Protein AF-A0A9P7MPE2-F1 (afdb_monomer)

Mean predicted aligned error: 14.42 Å

Secondary structure (DSSP, 8-state):
-------HHHHHHHHHHHHHHHHHHHHHHHHHHHHTT-------HHHHHHHHHHHHHHHTS------S--S-----S-------HHHHHHHHHHHT-TTHHHHHHHHHHHHHHHHHHHHHHHHHS-S---S----

Sequence (135 aa):
MPCRIPNLPFFYLVYRAWSHWRAIAGAKHIQFLVSKKLLRPTTSPVLDALYSQTGAQQKTQAPTPSDPSSSSSSPSSQETLLLTQAQVRSFSEKLDVPALEIELERAIWQVEQAIGKEIQEEGSKPPGAEKEKES

Solvent-accessible surface area (backbone atoms only — not comparable to full-atom values): 8783 Å² total; per-residue (Å²): 134,86,80,78,78,68,72,56,69,58,56,50,50,54,50,50,52,52,52,50,51,52,50,52,55,50,50,53,51,52,50,49,41,58,76,70,58,70,70,76,92,71,91,53,72,69,57,54,56,54,55,52,56,43,62,55,58,64,67,70,74,72,90,85,92,82,81,99,81,68,88,81,74,76,75,70,93,67,90,72,88,74,75,56,81,88,48,38,60,61,51,19,66,74,69,73,36,75,76,46,35,64,54,48,56,53,50,47,53,52,48,55,53,49,54,56,47,51,56,51,54,64,72,65,58,77,94,81,88,86,79,89,87,78,136

pLDDT: mean 76.53, std 18.9, range [31.09, 95.31]

Structure (mmCIF, N/CA/C/O backbone):
data_AF-A0A9P7MPE2-F1
#
_entry.id   AF-A0A9P7MPE2-F1
#
loop_
_atom_site.group_PDB
_atom_site.id
_atom_site.type_symbol
_atom_site.label_atom_id
_atom_site.label_alt_id
_atom_site.label_comp_id
_atom_site.label_asym_id
_atom_site.label_entity_id
_atom_site.label_seq_id
_atom_site.pdbx_PDB_ins_code
_atom_site.Cartn_x
_atom_site.Cartn_y
_atom_site.Cartn_z
_atom_site.occupancy
_atom_site.B_iso_or_equiv
_atom_site.auth_seq_id
_atom_site.auth_comp_id
_atom_site.auth_asym_id
_atom_site.auth_atom_id
_atom_site.pdbx_PDB_model_num
ATOM 1 N N . MET A 1 1 ? 46.663 -15.009 -9.851 1.00 57.03 1 MET A N 1
ATOM 2 C CA . MET A 1 1 ? 45.482 -15.192 -10.721 1.00 57.03 1 MET A CA 1
ATOM 3 C C . MET A 1 1 ? 44.638 -13.924 -10.651 1.00 57.03 1 MET A C 1
ATOM 5 O O . MET A 1 1 ? 44.068 -13.682 -9.595 1.00 57.03 1 MET A O 1
ATOM 9 N N . PRO A 1 2 ? 44.618 -13.057 -11.677 1.00 58.66 2 PRO A N 1
ATOM 10 C CA . PRO A 1 2 ? 43.811 -11.842 -11.631 1.00 58.66 2 PRO A CA 1
ATOM 11 C C . PRO A 1 2 ? 42.330 -12.195 -11.836 1.00 58.66 2 PRO A C 1
ATOM 13 O O . PRO A 1 2 ? 41.963 -12.836 -12.821 1.00 58.66 2 PRO A O 1
ATOM 16 N N . CYS A 1 3 ? 41.485 -11.793 -10.888 1.00 53.56 3 CYS A N 1
ATOM 17 C CA . CYS A 1 3 ? 40.036 -11.931 -10.973 1.00 53.56 3 CYS A CA 1
ATOM 18 C C . CYS A 1 3 ? 39.513 -10.900 -11.987 1.00 53.56 3 CYS A C 1
ATOM 20 O O . CYS A 1 3 ? 39.613 -9.695 -11.756 1.00 53.56 3 CYS A O 1
ATOM 22 N N . ARG A 1 4 ? 39.013 -11.353 -13.143 1.00 63.56 4 ARG A N 1
ATOM 23 C CA . ARG A 1 4 ? 38.349 -10.477 -14.118 1.00 63.56 4 ARG A CA 1
ATOM 24 C C . ARG A 1 4 ? 37.033 -10.013 -13.502 1.00 63.56 4 ARG A C 1
ATOM 26 O O . ARG A 1 4 ? 36.094 -10.798 -13.436 1.00 63.56 4 ARG A O 1
ATOM 33 N N . ILE A 1 5 ? 36.969 -8.764 -13.049 1.00 65.06 5 ILE A N 1
ATOM 34 C CA . ILE A 1 5 ? 35.702 -8.131 -12.675 1.00 65.06 5 ILE A CA 1
ATOM 35 C C . ILE A 1 5 ? 34.814 -8.140 -13.931 1.00 65.06 5 ILE A C 1
ATOM 37 O O . ILE A 1 5 ? 35.209 -7.550 -14.941 1.00 65.06 5 ILE A O 1
ATOM 41 N N . PRO A 1 6 ? 33.665 -8.843 -13.934 1.00 73.94 6 PRO A N 1
ATOM 42 C CA . PRO A 1 6 ? 32.786 -8.834 -15.093 1.00 73.94 6 PRO A CA 1
ATOM 43 C C . PRO A 1 6 ? 32.243 -7.417 -15.319 1.00 73.94 6 PRO A C 1
ATOM 45 O O . PRO A 1 6 ? 32.261 -6.584 -14.416 1.00 73.94 6 PRO A O 1
ATOM 48 N N . ASN A 1 7 ? 31.759 -7.131 -16.529 1.00 71.50 7 ASN A N 1
ATOM 49 C CA . ASN A 1 7 ? 31.163 -5.848 -16.919 1.00 71.50 7 ASN A CA 1
ATOM 50 C C . ASN A 1 7 ? 29.820 -5.583 -16.185 1.00 71.50 7 ASN A C 1
ATOM 52 O O . ASN A 1 7 ? 28.760 -5.506 -16.802 1.00 71.50 7 ASN A O 1
ATOM 56 N N . LEU A 1 8 ? 29.860 -5.468 -14.851 1.00 75.25 8 LEU A N 1
ATOM 57 C CA . LEU A 1 8 ? 28.752 -5.101 -13.970 1.00 75.25 8 LEU A CA 1
ATOM 58 C C . LEU A 1 8 ? 28.018 -3.821 -14.403 1.00 75.25 8 LEU A C 1
ATOM 60 O O . LEU A 1 8 ? 26.786 -3.839 -14.337 1.00 75.25 8 LEU A O 1
ATOM 64 N N . PRO A 1 9 ? 28.684 -2.730 -14.853 1.00 82.00 9 PRO A N 1
ATOM 65 C CA . PRO A 1 9 ? 27.954 -1.523 -15.230 1.00 82.00 9 PRO A CA 1
ATOM 66 C C . PRO A 1 9 ? 27.015 -1.756 -16.420 1.00 82.00 9 PRO A C 1
ATOM 68 O O . PRO A 1 9 ? 25.895 -1.251 -16.403 1.00 82.00 9 PRO A O 1
ATOM 71 N N . PHE A 1 10 ? 27.397 -2.570 -17.411 1.00 84.25 10 PHE A N 1
ATOM 72 C CA . PHE A 1 10 ? 26.506 -2.884 -18.532 1.00 84.25 10 PHE A CA 1
ATOM 73 C C . PHE A 1 10 ? 25.291 -3.717 -18.101 1.00 84.25 10 PHE A C 1
ATOM 75 O O . PHE A 1 10 ? 24.157 -3.355 -18.418 1.00 84.25 10 PHE A O 1
ATOM 82 N N . PHE A 1 11 ? 25.497 -4.792 -17.331 1.00 87.44 11 PHE A N 1
ATOM 83 C CA . PHE A 1 11 ? 24.388 -5.617 -16.831 1.00 87.44 11 PHE A CA 1
ATOM 84 C C . PHE A 1 11 ? 23.424 -4.814 -15.954 1.00 87.44 11 PHE A C 1
ATOM 86 O O . PHE A 1 11 ? 22.209 -4.967 -16.080 1.00 87.44 11 PHE A O 1
ATOM 93 N N . TYR A 1 12 ? 23.949 -3.915 -15.116 1.00 88.25 12 TYR A N 1
ATOM 94 C CA . TYR A 1 12 ? 23.136 -3.018 -14.303 1.00 88.25 12 TYR A CA 1
ATOM 95 C C . TYR A 1 12 ? 22.272 -2.087 -15.159 1.00 88.25 12 TYR A C 1
ATOM 97 O O . TYR A 1 12 ? 21.088 -1.924 -14.872 1.00 88.25 12 TYR A O 1
ATOM 105 N N . LEU A 1 13 ? 22.824 -1.503 -16.228 1.00 90.12 13 LEU A N 1
ATOM 106 C CA . LEU A 1 13 ? 22.078 -0.604 -17.112 1.00 90.12 13 LEU A CA 1
ATOM 107 C C . LEU A 1 13 ? 20.976 -1.334 -17.887 1.00 90.12 13 LEU A C 1
ATOM 109 O O . LEU A 1 13 ? 19.854 -0.832 -17.957 1.00 90.12 13 LEU A O 1
ATOM 113 N N . VAL A 1 14 ? 21.257 -2.533 -18.407 1.00 92.75 14 VAL A N 1
ATOM 114 C CA . VAL A 1 14 ? 20.247 -3.365 -19.084 1.00 92.75 14 VAL A CA 1
ATOM 115 C C . VAL A 1 14 ? 19.142 -3.770 -18.107 1.00 92.75 14 VAL A C 1
ATOM 117 O O . VAL A 1 14 ? 17.960 -3.603 -18.410 1.00 92.75 14 VAL A O 1
ATOM 120 N N . TYR A 1 15 ? 19.509 -4.228 -16.907 1.00 92.06 15 TYR A N 1
ATOM 121 C CA . TYR A 1 15 ? 18.547 -4.561 -15.858 1.00 92.06 15 TYR A CA 1
ATOM 122 C C . TYR A 1 15 ? 17.704 -3.345 -15.444 1.00 92.06 15 TYR A C 1
ATOM 124 O O . TYR A 1 15 ? 16.484 -3.450 -15.316 1.00 92.06 15 TYR A O 1
ATOM 132 N N . ARG A 1 16 ? 18.326 -2.170 -15.288 1.00 92.62 16 ARG A N 1
ATOM 133 C CA . ARG A 1 16 ? 17.643 -0.922 -14.926 1.00 92.62 16 ARG A CA 1
ATOM 134 C C . ARG A 1 16 ? 16.654 -0.488 -16.004 1.00 92.62 16 ARG A C 1
ATOM 136 O O . ARG A 1 16 ? 15.526 -0.133 -15.667 1.00 92.62 16 ARG A O 1
ATOM 143 N N . ALA A 1 17 ? 17.040 -0.555 -17.277 1.00 95.25 17 ALA A N 1
ATOM 144 C CA . ALA A 1 17 ? 16.150 -0.250 -18.394 1.00 95.25 17 ALA A CA 1
ATOM 145 C C . ALA A 1 17 ? 14.961 -1.224 -18.451 1.00 95.25 17 ALA A C 1
ATOM 147 O O . ALA A 1 17 ? 13.817 -0.790 -18.584 1.00 95.25 17 ALA A O 1
ATOM 148 N N . TRP A 1 18 ? 15.210 -2.527 -18.276 1.00 94.31 18 TRP A N 1
ATOM 149 C CA . TRP A 1 18 ? 14.160 -3.548 -18.261 1.00 94.31 18 TRP A CA 1
ATOM 150 C C . TRP A 1 18 ? 13.188 -3.375 -17.087 1.00 94.31 18 TRP A C 1
ATOM 152 O O . TRP A 1 18 ? 11.972 -3.387 -17.284 1.00 94.31 18 TRP A O 1
ATOM 162 N N . SER A 1 19 ? 13.710 -3.151 -15.879 1.00 94.19 19 SER A N 1
ATOM 163 C CA . SER A 1 19 ? 12.904 -2.904 -14.679 1.00 94.19 19 SER A CA 1
ATOM 164 C C . SER A 1 19 ? 12.035 -1.653 -14.840 1.00 94.19 19 SER A C 1
ATOM 166 O O . SER A 1 19 ? 10.834 -1.685 -14.568 1.00 94.19 19 SER A O 1
ATOM 168 N N . HIS A 1 20 ? 12.600 -0.572 -15.387 1.00 94.44 20 HIS A N 1
ATOM 169 C CA . HIS A 1 20 ? 11.854 0.660 -15.631 1.00 94.44 20 HIS A CA 1
ATOM 170 C C . HIS A 1 20 ? 10.764 0.480 -16.695 1.00 94.44 20 HIS A C 1
ATOM 172 O O . HIS A 1 20 ? 9.633 0.926 -16.505 1.00 94.44 20 HIS A O 1
ATOM 178 N N . TRP A 1 21 ? 11.059 -0.238 -17.783 1.00 94.94 21 TRP A N 1
ATOM 179 C CA . TRP A 1 21 ? 10.058 -0.572 -18.797 1.00 94.94 21 TRP A CA 1
ATOM 180 C C . TRP A 1 21 ? 8.899 -1.387 -18.205 1.00 94.94 21 TRP A C 1
ATOM 182 O O . TRP A 1 21 ? 7.730 -1.066 -18.432 1.00 94.94 21 TRP A O 1
ATOM 192 N N . ARG A 1 22 ? 9.214 -2.388 -17.376 1.00 95.31 22 ARG A N 1
ATOM 193 C CA . ARG A 1 22 ? 8.229 -3.192 -16.645 1.00 95.31 22 ARG A CA 1
ATOM 194 C C . ARG A 1 22 ? 7.375 -2.362 -15.688 1.00 95.31 22 ARG A C 1
ATOM 196 O O . ARG A 1 22 ? 6.166 -2.589 -15.622 1.00 95.31 22 ARG A O 1
ATOM 203 N N . ALA A 1 23 ? 7.972 -1.404 -14.986 1.00 94.81 23 ALA A N 1
ATOM 204 C CA . ALA A 1 23 ? 7.252 -0.487 -14.109 1.00 94.81 23 ALA A CA 1
ATOM 205 C C . ALA A 1 23 ? 6.289 0.416 -14.900 1.00 94.81 23 ALA A C 1
ATOM 207 O O . ALA A 1 23 ? 5.117 0.520 -14.542 1.00 94.81 23 ALA A O 1
ATOM 208 N N . ILE A 1 24 ? 6.738 0.994 -16.023 1.00 95.00 24 ILE A N 1
ATOM 209 C CA . ILE A 1 24 ? 5.891 1.817 -16.903 1.00 95.00 24 ILE A CA 1
ATOM 210 C C . ILE A 1 24 ? 4.725 0.996 -17.466 1.00 95.00 24 ILE A C 1
ATOM 212 O O . ILE A 1 24 ? 3.594 1.479 -17.511 1.00 95.00 24 ILE A O 1
ATOM 216 N N . ALA A 1 25 ? 4.974 -0.244 -17.893 1.00 94.62 25 ALA A N 1
ATOM 217 C CA . ALA A 1 25 ? 3.926 -1.126 -18.400 1.00 94.62 25 ALA A CA 1
ATOM 218 C C . ALA A 1 25 ? 2.858 -1.422 -17.330 1.00 94.62 25 ALA A C 1
ATOM 220 O O . ALA A 1 25 ? 1.663 -1.334 -17.615 1.00 94.62 25 ALA A O 1
ATOM 221 N N . GLY A 1 26 ? 3.278 -1.697 -16.090 1.00 94.25 26 GLY A N 1
ATOM 222 C CA . GLY A 1 26 ? 2.366 -1.869 -14.956 1.00 94.25 26 GLY A CA 1
ATOM 223 C C . GLY A 1 26 ? 1.567 -0.602 -14.640 1.00 94.25 26 GLY A C 1
ATOM 224 O O . GLY A 1 26 ? 0.347 -0.663 -14.498 1.00 94.25 26 GLY A O 1
ATOM 225 N N . ALA A 1 27 ? 2.223 0.561 -14.618 1.00 93.12 27 ALA A N 1
ATOM 226 C CA . ALA A 1 27 ? 1.571 1.845 -14.366 1.00 93.12 27 ALA A CA 1
ATOM 227 C C . ALA A 1 27 ? 0.493 2.165 -15.416 1.00 93.12 27 ALA A C 1
ATOM 229 O O . ALA A 1 27 ? -0.613 2.569 -15.061 1.00 93.12 27 ALA A O 1
ATOM 230 N N . LYS A 1 28 ? 0.770 1.907 -16.702 1.00 94.50 28 LYS A N 1
ATOM 231 C CA . LYS A 1 28 ? -0.219 2.049 -17.785 1.00 94.50 28 LYS A CA 1
ATOM 232 C C . LYS A 1 28 ? -1.438 1.150 -17.577 1.00 94.50 28 LYS A C 1
ATOM 234 O O . LYS A 1 28 ? -2.559 1.574 -17.849 1.00 94.50 28 LYS A O 1
ATOM 239 N N . HIS A 1 29 ? -1.240 -0.073 -17.083 1.00 93.19 29 HIS A N 1
ATOM 240 C CA . HIS A 1 29 ? -2.345 -0.986 -16.793 1.00 93.19 29 HIS A CA 1
ATOM 241 C C . HIS A 1 29 ? -3.229 -0.468 -15.650 1.00 93.19 29 HIS A C 1
ATOM 243 O O . HIS A 1 29 ? -4.451 -0.429 -15.784 1.00 93.19 29 HIS A O 1
ATOM 249 N N . ILE A 1 30 ? -2.624 0.020 -14.565 1.00 92.88 30 ILE A N 1
ATOM 250 C CA . ILE A 1 30 ? -3.362 0.638 -13.453 1.00 92.88 30 ILE A CA 1
ATOM 251 C C . ILE A 1 30 ? -4.114 1.888 -13.937 1.00 92.88 30 ILE A C 1
ATOM 253 O O . ILE A 1 30 ? -5.301 2.044 -13.655 1.00 92.88 30 ILE A O 1
ATOM 257 N N . GLN A 1 31 ? -3.471 2.742 -14.740 1.00 92.31 31 GLN A N 1
ATOM 258 C CA . GLN A 1 31 ? -4.104 3.923 -15.333 1.00 92.31 31 GLN A CA 1
ATOM 259 C C . GLN A 1 31 ? -5.313 3.551 -16.205 1.00 92.31 31 GLN A C 1
ATOM 261 O O . GLN A 1 31 ? -6.338 4.236 -16.179 1.00 92.31 31 GLN A O 1
ATOM 266 N N . PHE A 1 32 ? -5.229 2.455 -16.959 1.00 93.50 32 PHE A N 1
ATOM 267 C CA . PHE A 1 32 ? -6.354 1.941 -17.734 1.00 93.50 32 PHE A CA 1
ATOM 268 C C . PHE A 1 32 ? -7.528 1.524 -16.834 1.00 93.50 32 PHE A C 1
ATOM 270 O O . PHE A 1 32 ? -8.656 1.956 -17.069 1.00 93.50 32 PHE A O 1
ATOM 277 N N . LEU A 1 33 ? -7.268 0.752 -15.772 1.00 92.06 33 LEU A N 1
ATOM 278 C CA . LEU A 1 33 ? -8.300 0.311 -14.823 1.00 92.06 33 LEU A CA 1
ATOM 279 C C . LEU A 1 33 ? -9.016 1.494 -14.155 1.00 92.06 33 LEU A C 1
ATOM 281 O O . LEU A 1 33 ? -10.244 1.495 -14.036 1.00 92.06 33 LEU A O 1
ATOM 285 N N . VAL A 1 34 ? -8.252 2.520 -13.771 1.00 91.62 34 VAL A N 1
ATOM 286 C CA . VAL A 1 34 ? -8.776 3.739 -13.140 1.00 91.62 34 VAL A CA 1
ATOM 287 C C . VAL A 1 34 ? -9.558 4.594 -14.140 1.00 91.62 34 VAL A C 1
ATOM 289 O O . VAL A 1 34 ? -10.696 4.967 -13.867 1.00 91.62 34 VAL A O 1
ATOM 292 N N . SER A 1 35 ? -8.995 4.876 -15.321 1.00 91.75 35 SER A N 1
ATOM 293 C CA . SER A 1 35 ? -9.630 5.740 -16.335 1.00 91.75 35 SER A CA 1
ATOM 294 C C . SER A 1 35 ? -10.958 5.186 -16.845 1.00 91.75 35 SER A C 1
ATOM 296 O O . SER A 1 35 ? -11.898 5.937 -17.104 1.00 91.75 35 SER A O 1
ATOM 298 N N . LYS A 1 36 ? -11.064 3.862 -16.951 1.00 90.38 36 LYS A N 1
ATOM 299 C CA . LYS A 1 36 ? -12.293 3.179 -17.351 1.00 90.38 36 LYS A CA 1
ATOM 300 C C . LYS A 1 36 ? -13.252 2.926 -16.181 1.00 90.38 36 LYS A C 1
ATOM 302 O O . LYS A 1 36 ? -14.325 2.376 -16.408 1.00 90.38 36 LYS A O 1
ATOM 307 N N . LYS A 1 37 ? -12.895 3.339 -14.956 1.00 84.06 37 LYS A N 1
ATOM 308 C CA . LYS A 1 37 ? -13.677 3.143 -13.723 1.00 84.06 37 LYS A CA 1
ATOM 309 C C . LYS A 1 37 ? -14.095 1.679 -13.509 1.00 84.06 37 LYS A C 1
ATOM 311 O O . LYS A 1 37 ? -15.203 1.409 -13.054 1.00 84.06 37 LYS A O 1
ATOM 316 N N . LEU A 1 38 ? -13.215 0.725 -13.840 1.00 84.00 38 LEU A N 1
ATOM 317 C CA . LEU A 1 38 ? -13.487 -0.706 -13.617 1.00 84.00 38 LEU A CA 1
ATOM 318 C C . LEU A 1 38 ? -13.376 -1.098 -12.138 1.00 84.00 38 LEU A C 1
ATOM 320 O O . LEU A 1 38 ? -13.837 -2.169 -11.750 1.00 84.00 38 LEU A O 1
ATOM 324 N N . LEU A 1 39 ? -12.773 -0.245 -11.312 1.00 84.88 39 LEU A N 1
ATOM 325 C CA . LEU A 1 39 ? -12.658 -0.469 -9.879 1.00 84.88 39 LEU A CA 1
ATOM 326 C C . LEU A 1 39 ? -13.982 -0.112 -9.199 1.00 84.88 39 LEU A C 1
ATOM 328 O O . LEU A 1 39 ? -14.413 1.041 -9.227 1.00 84.88 39 LEU A O 1
ATOM 332 N N . ARG A 1 40 ? -14.623 -1.105 -8.579 1.00 84.38 40 ARG A N 1
ATOM 333 C CA . ARG A 1 40 ? -15.794 -0.902 -7.723 1.00 84.38 40 ARG A CA 1
ATOM 334 C C . ARG A 1 40 ? -15.348 -0.921 -6.263 1.00 84.38 40 ARG A C 1
ATOM 336 O O . ARG A 1 40 ? -15.078 -2.010 -5.750 1.00 84.38 40 ARG A O 1
ATOM 343 N N . PRO A 1 41 ? -15.244 0.241 -5.592 1.00 83.38 41 PRO A N 1
ATOM 344 C CA . PRO A 1 41 ? -14.996 0.249 -4.159 1.00 83.38 41 PRO A CA 1
ATOM 345 C C . PRO A 1 41 ? -16.149 -0.486 -3.477 1.00 83.38 41 PRO A C 1
ATOM 347 O O . PRO A 1 41 ? -17.318 -0.200 -3.730 1.00 83.38 41 PRO A O 1
ATOM 350 N N . THR A 1 42 ? -15.806 -1.481 -2.669 1.00 85.31 42 THR A N 1
ATOM 351 C CA . THR A 1 42 ? -16.772 -2.302 -1.942 1.00 85.31 42 THR A CA 1
ATOM 352 C C . THR A 1 42 ? -16.508 -2.118 -0.462 1.00 85.31 42 THR A C 1
ATOM 354 O O . THR A 1 42 ? -15.365 -2.210 -0.020 1.00 85.31 42 THR A O 1
ATOM 357 N N . THR A 1 43 ? -17.563 -1.833 0.292 1.00 86.62 43 THR A N 1
ATOM 358 C CA . THR A 1 43 ? -17.502 -1.745 1.750 1.00 86.62 43 THR A CA 1
ATOM 359 C C . THR A 1 43 ? -17.204 -3.126 2.321 1.00 86.62 43 THR A C 1
ATOM 361 O O . THR A 1 43 ? -17.859 -4.099 1.937 1.00 86.62 43 THR A O 1
ATOM 364 N N . SER A 1 44 ? -16.239 -3.229 3.230 1.00 86.62 44 SER A N 1
ATOM 365 C CA . SER A 1 44 ? -15.916 -4.489 3.891 1.00 86.62 44 SER A CA 1
ATOM 366 C C . SER A 1 44 ? -16.365 -4.443 5.359 1.00 86.62 44 SER A C 1
ATOM 368 O O . SER A 1 44 ? -15.762 -3.739 6.169 1.00 86.62 44 SER A O 1
ATOM 370 N N . PRO A 1 45 ? -17.374 -5.247 5.753 1.00 87.19 45 PRO A N 1
ATOM 371 C CA . PRO A 1 45 ? -17.891 -5.232 7.126 1.00 87.19 45 PRO A CA 1
ATOM 372 C C . PRO A 1 45 ? -16.836 -5.669 8.156 1.00 87.19 45 PRO A C 1
ATOM 374 O O . PRO A 1 45 ? -16.922 -5.333 9.334 1.00 87.19 45 PRO A O 1
ATOM 377 N N . VAL A 1 46 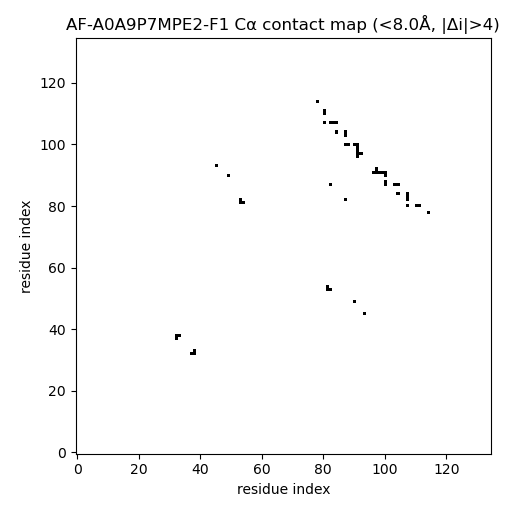? -15.817 -6.410 7.707 1.00 87.50 46 VAL A N 1
ATOM 378 C CA . VAL A 1 46 ? -14.678 -6.841 8.527 1.00 87.50 46 VAL A CA 1
ATOM 379 C C . VAL A 1 46 ? -13.821 -5.650 8.967 1.00 87.50 46 VAL A C 1
ATOM 381 O O . VAL A 1 46 ? -13.437 -5.586 10.136 1.00 87.50 46 VAL A O 1
ATOM 384 N N . LEU A 1 47 ? -13.543 -4.699 8.063 1.00 85.19 47 LEU A N 1
ATOM 385 C CA . LEU A 1 47 ? -12.793 -3.487 8.405 1.00 85.19 47 LEU A CA 1
ATOM 386 C C . LEU A 1 47 ? -13.628 -2.572 9.296 1.00 85.19 47 LEU A C 1
ATOM 388 O O . LEU A 1 47 ? -13.115 -2.075 10.296 1.00 85.19 47 LEU A O 1
ATOM 392 N N . ASP A 1 48 ? -14.915 -2.413 8.989 1.00 87.94 48 ASP A N 1
ATOM 393 C CA . ASP A 1 48 ? -15.821 -1.579 9.784 1.00 87.94 48 ASP A CA 1
ATOM 394 C C . ASP A 1 48 ? -15.876 -2.057 11.247 1.00 87.94 48 ASP A C 1
ATOM 396 O O . ASP A 1 48 ? -15.737 -1.264 12.182 1.00 87.94 48 ASP A O 1
ATOM 400 N N . ALA A 1 49 ? -15.981 -3.373 11.464 1.00 87.12 49 ALA A N 1
ATOM 401 C CA . ALA A 1 49 ? -15.951 -3.972 12.797 1.00 87.12 49 ALA A CA 1
ATOM 402 C C . ALA A 1 49 ? -14.623 -3.711 13.528 1.00 87.12 49 ALA A C 1
ATOM 404 O O . ALA A 1 49 ? -14.623 -3.402 14.720 1.00 87.12 49 ALA A O 1
ATOM 405 N N . LEU A 1 50 ? -13.497 -3.807 12.822 1.00 85.94 50 LEU A N 1
ATOM 406 C CA . LEU A 1 50 ? -12.174 -3.557 13.384 1.00 85.94 50 LEU A CA 1
ATOM 407 C C . LEU A 1 50 ? -11.984 -2.098 13.810 1.00 85.94 50 LEU A C 1
ATOM 409 O O . LEU A 1 50 ? -11.624 -1.848 14.958 1.00 85.94 50 LEU A O 1
ATOM 413 N N . TYR A 1 51 ? -12.300 -1.141 12.937 1.00 84.75 51 TYR A N 1
ATOM 414 C CA . TYR A 1 51 ? -12.184 0.283 13.256 1.00 84.75 51 TYR A CA 1
ATOM 415 C C . TYR A 1 51 ? -13.173 0.726 14.346 1.00 84.75 51 TYR A C 1
ATOM 417 O O . TYR A 1 51 ? -12.840 1.581 15.171 1.00 84.75 51 TYR A O 1
ATOM 425 N N . SER A 1 52 ? -14.364 0.119 14.418 1.00 84.19 52 SER A N 1
ATOM 426 C CA . SER A 1 52 ? -15.342 0.433 15.471 1.00 84.19 52 SER A CA 1
ATOM 427 C C . SER A 1 52 ? -14.862 0.069 16.886 1.00 84.19 52 SER A C 1
ATOM 429 O O . SER A 1 52 ? -15.150 0.794 17.841 1.00 84.19 52 SER A O 1
ATOM 431 N N . GLN A 1 53 ? -14.085 -1.013 17.034 1.00 76.12 53 GLN A N 1
ATOM 432 C CA . GLN A 1 53 ? -13.507 -1.413 18.324 1.00 76.12 53 GLN A CA 1
ATOM 433 C C . GLN A 1 53 ? -12.465 -0.403 18.808 1.00 76.12 53 GLN A C 1
ATOM 435 O O . GLN A 1 53 ? -12.352 -0.143 20.007 1.00 76.12 53 GLN A O 1
ATOM 440 N N . THR A 1 54 ? -11.736 0.203 17.876 1.00 67.81 54 THR A N 1
ATOM 441 C CA . THR A 1 54 ? -10.672 1.149 18.185 1.00 67.81 54 THR A CA 1
ATOM 442 C C . THR A 1 54 ? -11.201 2.501 18.653 1.00 67.81 54 THR A C 1
ATOM 444 O O . THR A 1 54 ? -10.746 3.009 19.678 1.00 67.81 54 THR A O 1
ATOM 447 N N . GLY A 1 55 ? -12.224 3.044 17.983 1.00 61.59 55 GLY A N 1
ATOM 448 C CA . GLY A 1 55 ? -12.872 4.290 18.412 1.00 61.59 55 GLY A CA 1
ATOM 449 C C . GLY A 1 55 ? -13.557 4.175 19.782 1.00 61.59 55 GLY A C 1
ATOM 450 O O . GLY A 1 55 ? -13.589 5.136 20.550 1.00 61.59 55 GLY A O 1
ATOM 451 N N . ALA A 1 56 ? -14.057 2.986 20.137 1.00 56.34 56 ALA A N 1
ATOM 452 C CA . ALA A 1 56 ? -14.659 2.739 21.447 1.00 56.34 56 ALA A CA 1
ATOM 453 C C . ALA A 1 56 ? -13.627 2.741 22.591 1.00 56.34 56 ALA A C 1
ATOM 455 O O . ALA A 1 56 ? -13.916 3.260 23.668 1.00 56.34 56 ALA A O 1
ATOM 456 N N . GLN A 1 57 ? -12.417 2.214 22.363 1.00 53.34 57 GLN A N 1
ATOM 457 C CA . GLN A 1 57 ? -11.362 2.157 23.384 1.00 53.34 57 GLN 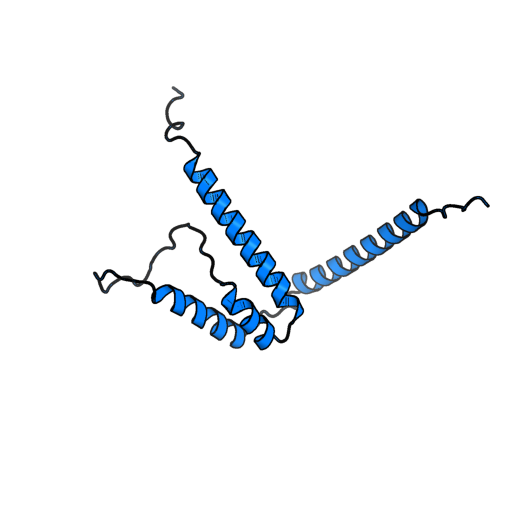A CA 1
ATOM 458 C C . GLN A 1 57 ? -10.852 3.550 23.788 1.00 53.34 57 GLN A C 1
ATOM 460 O O . GLN A 1 57 ? -10.563 3.766 24.967 1.00 53.34 57 GLN A O 1
ATOM 465 N N . GLN A 1 58 ? -10.821 4.507 22.853 1.00 55.31 58 GLN A N 1
ATOM 466 C CA . GLN A 1 58 ? -10.425 5.896 23.123 1.00 55.31 58 GLN A CA 1
ATOM 467 C C . GLN A 1 58 ? -11.431 6.640 24.023 1.00 55.31 58 GLN A C 1
ATOM 469 O O . GLN A 1 58 ? -11.040 7.531 24.769 1.00 55.31 58 GLN A O 1
ATOM 474 N N . LYS A 1 59 ? -12.715 6.246 24.031 1.00 52.84 59 LYS A N 1
ATOM 475 C CA . LYS A 1 59 ? -13.757 6.896 24.849 1.00 52.84 59 LYS A CA 1
ATOM 476 C C . LYS A 1 59 ? -13.733 6.483 26.330 1.00 52.84 59 LYS A C 1
ATOM 478 O O . LYS A 1 59 ? -14.307 7.172 27.168 1.00 52.84 59 LYS A O 1
ATOM 483 N N . THR A 1 60 ? -13.084 5.368 26.665 1.00 47.62 60 THR A N 1
ATOM 484 C CA . THR A 1 60 ? -13.038 4.815 28.035 1.00 47.62 60 THR A CA 1
ATOM 485 C C . THR A 1 60 ? -11.923 5.376 28.919 1.00 47.62 60 THR A C 1
ATOM 487 O O . THR A 1 60 ? -11.903 5.084 30.112 1.00 47.62 60 THR A O 1
ATOM 490 N N . GLN A 1 61 ? -11.018 6.198 28.383 1.00 43.22 61 GLN A N 1
ATOM 491 C CA . GLN A 1 61 ? -10.073 6.975 29.190 1.00 43.22 61 GLN A CA 1
ATOM 492 C C . GLN A 1 61 ? -10.678 8.367 29.460 1.00 43.22 61 GLN A C 1
ATOM 494 O O . GLN A 1 61 ? -10.437 9.310 2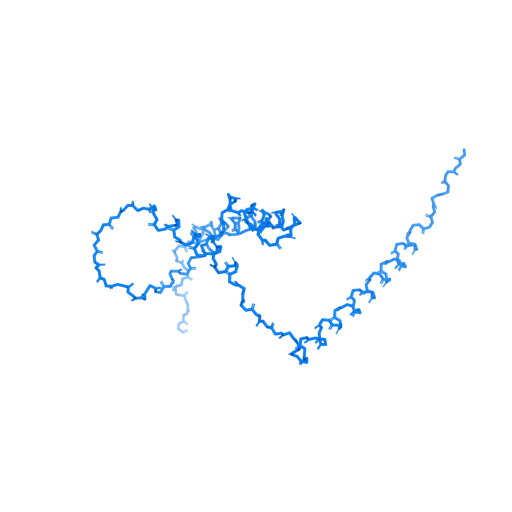8.719 1.00 43.22 61 GLN A O 1
ATOM 499 N N . ALA A 1 62 ? -11.523 8.491 30.486 1.00 50.44 62 ALA A N 1
ATOM 500 C CA . ALA A 1 62 ? -12.109 9.764 30.949 1.00 50.44 62 ALA A CA 1
ATOM 501 C C . ALA A 1 62 ? -12.182 9.754 32.500 1.00 50.44 62 ALA A C 1
ATOM 503 O O . ALA A 1 62 ? -12.139 8.650 33.054 1.00 50.44 62 ALA A O 1
ATOM 504 N N . PRO A 1 63 ? -12.293 10.894 33.237 1.00 57.16 63 PRO A N 1
ATOM 505 C CA . PRO A 1 63 ? -13.486 11.767 33.166 1.00 57.16 63 PRO A CA 1
ATOM 506 C C . PRO A 1 63 ? -13.225 13.284 33.390 1.00 57.16 63 PRO A C 1
ATOM 508 O O . PRO A 1 63 ? -12.242 13.674 34.005 1.00 57.16 63 PRO A O 1
ATOM 511 N N . THR A 1 64 ? -14.104 14.182 32.931 1.00 33.53 64 THR A N 1
ATOM 512 C CA . THR A 1 64 ? -15.113 14.806 33.816 1.00 33.53 64 THR A CA 1
ATOM 513 C C . THR A 1 64 ? -16.474 15.035 33.127 1.00 33.53 64 THR A C 1
ATOM 515 O O . THR A 1 64 ? -16.538 15.123 31.902 1.00 33.53 64 THR A O 1
ATOM 518 N N . PRO A 1 65 ? -17.580 15.119 33.900 1.00 53.28 65 PRO A N 1
ATOM 519 C CA . PRO A 1 65 ? -18.940 15.169 33.379 1.00 53.28 65 PRO A CA 1
ATOM 520 C C . PRO A 1 65 ? -19.517 16.591 33.407 1.00 53.28 65 PRO A C 1
ATOM 522 O O . PRO A 1 65 ? -19.724 17.155 34.478 1.00 53.28 65 PRO A O 1
ATOM 525 N N . SER A 1 66 ? -19.880 17.125 32.245 1.00 37.03 66 SER A N 1
ATOM 526 C CA . SER A 1 66 ? -20.969 18.099 32.130 1.00 37.03 66 SER A CA 1
ATOM 527 C C . SER A 1 66 ? -21.409 18.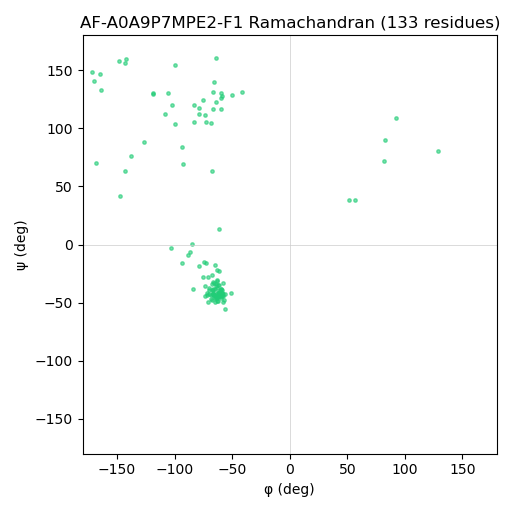236 30.673 1.00 37.03 66 SER A C 1
ATOM 529 O O . SER A 1 66 ? -20.584 18.384 29.779 1.00 37.03 66 SER A O 1
ATOM 531 N N . ASP A 1 67 ? -22.729 18.189 30.509 1.00 31.09 67 ASP A N 1
ATOM 532 C CA . ASP A 1 67 ? -23.555 18.548 29.351 1.00 31.09 67 ASP A CA 1
ATOM 533 C C . ASP A 1 67 ? -23.931 17.457 28.319 1.00 31.09 67 ASP A C 1
ATOM 535 O O . ASP A 1 67 ? -23.115 17.002 27.514 1.00 31.09 67 ASP A O 1
ATOM 539 N N . PRO A 1 68 ? -25.221 17.047 28.288 1.00 48.19 68 PRO A N 1
ATOM 540 C CA . PRO A 1 68 ? -25.753 16.086 27.335 1.00 48.19 68 PRO A CA 1
ATOM 541 C C . PRO A 1 68 ? -26.332 16.811 26.115 1.00 48.19 68 PRO A C 1
ATOM 543 O O . PRO A 1 68 ? -27.545 16.839 25.954 1.00 48.19 68 PRO A O 1
ATOM 546 N N . SER A 1 69 ? -25.516 17.437 25.263 1.00 39.03 69 SER A N 1
ATOM 547 C CA . SER A 1 69 ? -25.976 17.992 23.971 1.00 39.03 69 SER A CA 1
ATOM 548 C C . SER A 1 69 ? -24.805 18.392 23.071 1.00 39.03 69 SER A C 1
ATOM 550 O O . SER A 1 69 ? -24.595 19.569 22.820 1.00 39.03 69 SER A O 1
ATOM 552 N N . SER A 1 70 ? -24.057 17.418 22.551 1.00 36.34 70 SER A N 1
ATOM 553 C CA . SER A 1 70 ? -23.087 17.677 21.474 1.00 36.34 70 SER A CA 1
ATOM 554 C C . SER A 1 70 ? -23.048 16.514 20.487 1.00 36.34 70 SER A C 1
ATOM 556 O O . SER A 1 70 ? -22.046 15.826 20.314 1.00 36.34 70 SER A O 1
ATOM 558 N N . SER A 1 71 ? -24.173 16.279 19.813 1.00 44.03 71 SER A N 1
ATOM 559 C CA . SER A 1 71 ? -24.107 15.908 18.400 1.00 44.03 71 SER A CA 1
ATOM 560 C C . SER A 1 71 ? -23.402 17.052 17.664 1.00 44.03 71 SER A C 1
ATOM 562 O O . SER A 1 71 ? -23.813 18.188 17.853 1.00 44.03 71 SER A O 1
ATOM 564 N N . SER A 1 72 ? -22.387 16.744 16.850 1.00 39.12 72 SER A N 1
ATOM 565 C CA . SER A 1 72 ? -21.509 17.671 16.107 1.00 39.12 72 SER A CA 1
ATOM 566 C C . SER A 1 72 ? -20.341 18.284 16.896 1.00 39.12 72 SER A C 1
ATOM 568 O O . SER A 1 72 ? -20.302 19.484 17.150 1.00 39.12 72 SER A O 1
ATOM 570 N N . SER A 1 73 ? -19.324 17.481 17.217 1.00 36.41 73 SER A N 1
ATOM 571 C CA . SER A 1 73 ? -17.978 18.020 17.431 1.00 36.41 73 SER A CA 1
ATOM 572 C C . SER A 1 73 ? -17.293 18.173 16.072 1.00 36.41 73 SER A C 1
ATOM 574 O O . SER A 1 73 ? -16.891 17.189 15.449 1.00 36.41 73 SER A O 1
ATOM 576 N N . SER A 1 74 ? -17.189 19.413 15.603 1.00 36.59 74 SER A N 1
ATOM 577 C CA . SER A 1 74 ? -16.150 19.844 14.665 1.00 36.59 74 SER A CA 1
ATOM 578 C C . SER A 1 74 ? -14.803 19.228 15.070 1.00 36.59 74 SER A C 1
ATOM 580 O O . SER A 1 74 ? -14.468 19.318 16.256 1.00 36.59 74 SER A O 1
ATOM 582 N N . PRO A 1 75 ? -14.032 18.606 14.158 1.00 47.75 75 PRO A N 1
ATOM 583 C CA . PRO A 1 75 ? -12.716 18.117 14.527 1.00 47.75 75 PRO A CA 1
ATOM 584 C C . PRO A 1 75 ? -11.869 19.338 14.889 1.00 47.75 75 PRO A C 1
ATOM 586 O O . PRO A 1 75 ? -11.717 20.258 14.086 1.00 47.75 75 PRO A O 1
ATOM 589 N N . SER A 1 76 ? -11.329 19.373 16.104 1.00 48.75 76 SER A N 1
ATOM 590 C CA . SER A 1 76 ? -10.086 20.103 16.327 1.00 48.75 76 SER A CA 1
ATOM 591 C C . SER A 1 76 ? -9.110 19.637 15.245 1.00 48.75 76 SER A C 1
ATOM 593 O O . SER A 1 76 ? -8.964 18.429 15.074 1.00 48.75 76 SER A O 1
ATOM 595 N N . SER A 1 77 ? -8.479 20.548 14.502 1.00 59.84 77 SER A N 1
ATOM 596 C CA . SER A 1 77 ? -7.580 20.240 13.370 1.00 59.84 77 SER A CA 1
ATOM 597 C C . SER A 1 77 ? -6.329 19.416 13.728 1.00 59.84 77 SER A C 1
ATOM 599 O O . SER A 1 77 ? -5.404 19.350 12.932 1.00 59.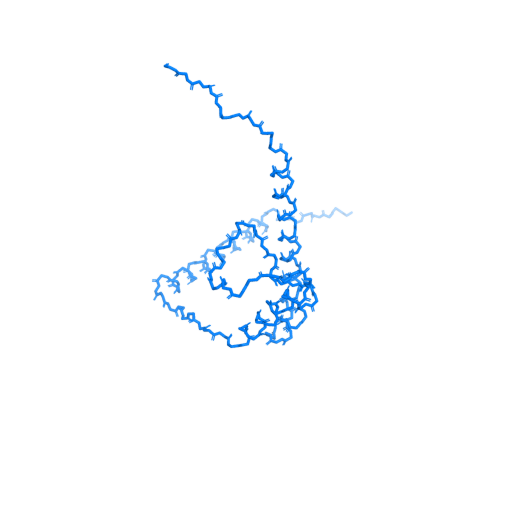84 77 SER A O 1
ATOM 601 N N . GLN A 1 78 ? -6.274 18.816 14.914 1.00 66.19 78 GLN A N 1
ATOM 602 C CA . GLN A 1 78 ? -5.163 18.004 15.384 1.00 66.19 78 GLN A CA 1
ATOM 603 C C . GLN A 1 78 ? -5.300 16.577 14.851 1.00 66.19 78 GLN A C 1
ATOM 605 O O . GLN A 1 78 ? -6.285 15.880 15.124 1.00 66.19 78 GLN A O 1
ATOM 610 N N . GLU 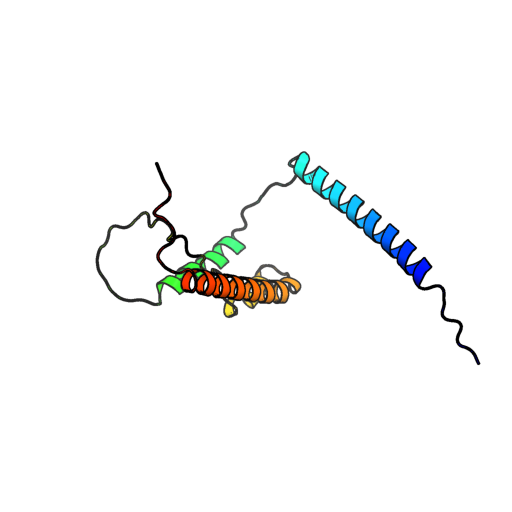A 1 79 ? -4.301 16.140 14.088 1.00 74.50 79 GLU A N 1
ATOM 611 C CA . GLU A 1 79 ? -4.203 14.765 13.611 1.00 74.50 79 GLU A CA 1
ATOM 612 C C . GLU A 1 79 ? -4.158 13.795 14.805 1.00 74.50 79 GLU A C 1
ATOM 614 O O . GLU A 1 79 ? -3.376 13.957 15.740 1.00 74.50 79 GLU A O 1
ATOM 619 N N . THR A 1 80 ? -5.032 12.783 14.804 1.00 81.75 80 THR A N 1
ATOM 620 C CA . THR A 1 80 ? -5.134 11.796 15.891 1.00 81.75 80 THR A CA 1
ATOM 621 C C . THR A 1 80 ? -4.847 10.397 15.359 1.00 81.75 80 THR A C 1
ATOM 623 O O . THR A 1 80 ? -5.450 9.957 14.377 1.00 81.75 80 THR A O 1
ATOM 626 N N . LEU A 1 81 ? -3.953 9.669 16.033 1.00 84.62 81 LEU A N 1
ATOM 627 C CA . LEU A 1 81 ? -3.627 8.285 15.694 1.00 84.62 81 LEU A CA 1
ATOM 628 C C . LEU A 1 81 ? -4.841 7.376 15.956 1.00 84.62 81 LEU A C 1
ATOM 630 O O . LEU A 1 81 ? -5.291 7.227 17.094 1.00 84.62 81 LEU A O 1
ATOM 634 N N . LEU A 1 82 ? -5.370 6.758 14.897 1.00 83.19 82 LEU A N 1
ATOM 635 C CA . LEU A 1 82 ? -6.519 5.859 15.013 1.00 83.19 82 LEU A CA 1
ATOM 636 C C . LEU A 1 82 ? -6.117 4.442 15.398 1.00 83.19 82 LEU A C 1
ATOM 638 O O . LEU A 1 82 ? -6.840 3.833 16.161 1.00 83.19 82 LEU A O 1
ATOM 642 N N . LEU A 1 83 ? -5.006 3.902 14.897 1.00 86.25 83 LEU A N 1
ATOM 643 C CA . LEU A 1 83 ? -4.626 2.501 15.107 1.00 86.25 83 LEU A CA 1
ATOM 644 C C . LEU A 1 83 ? -3.478 2.385 16.115 1.00 86.25 83 LEU A C 1
ATOM 646 O O . LEU A 1 83 ? -2.463 3.048 15.948 1.00 86.25 83 LEU A O 1
ATOM 650 N N . THR A 1 84 ? -3.603 1.513 17.118 1.00 85.00 84 THR A N 1
ATOM 651 C CA . THR A 1 84 ? -2.532 1.240 18.094 1.00 85.00 84 THR A CA 1
ATOM 652 C C . THR A 1 84 ? -1.758 -0.034 17.760 1.00 85.00 84 THR A C 1
ATOM 654 O O . THR A 1 84 ? -2.297 -0.965 17.156 1.00 85.00 84 THR A O 1
ATOM 657 N N . GLN A 1 85 ? -0.502 -0.121 18.212 1.00 84.62 85 GLN A N 1
ATOM 658 C CA . GLN A 1 85 ? 0.367 -1.271 17.927 1.00 84.62 85 GLN A CA 1
ATOM 659 C C . GLN A 1 85 ? -0.219 -2.608 18.418 1.00 84.62 85 GLN A C 1
ATOM 661 O O . GLN A 1 85 ? -0.087 -3.629 17.749 1.00 84.62 85 GLN A O 1
ATOM 666 N N . ALA A 1 86 ? -0.964 -2.602 19.528 1.00 83.50 86 ALA A N 1
ATOM 667 C CA . ALA A 1 86 ? -1.624 -3.797 20.063 1.00 83.50 86 ALA A CA 1
ATOM 668 C C . ALA A 1 86 ? -2.655 -4.422 19.100 1.00 83.50 86 ALA A C 1
ATOM 670 O O . ALA A 1 86 ? -2.972 -5.605 19.212 1.00 83.50 86 ALA A O 1
ATOM 671 N N . GLN A 1 87 ? -3.192 -3.642 18.158 1.00 85.31 87 GLN A N 1
ATOM 672 C CA . GLN A 1 87 ? -4.243 -4.084 17.240 1.00 85.31 87 GLN A CA 1
ATOM 673 C C . GLN A 1 87 ? -3.694 -4.617 15.914 1.00 85.31 87 GLN A C 1
ATOM 675 O O . GLN A 1 87 ? -4.410 -5.322 15.206 1.00 85.31 87 GLN A O 1
ATOM 680 N N . VAL A 1 88 ? -2.428 -4.345 15.594 1.00 89.94 88 VAL A N 1
ATOM 681 C CA . VAL A 1 88 ? -1.803 -4.681 14.305 1.00 89.94 88 VAL A CA 1
ATOM 682 C C . VAL A 1 88 ? -1.906 -6.176 13.986 1.00 89.94 88 VAL A C 1
ATOM 684 O O . VAL A 1 88 ? -2.307 -6.555 12.883 1.00 89.94 88 VAL A O 1
ATOM 687 N N . ARG A 1 89 ? -1.668 -7.033 14.984 1.00 88.81 89 ARG A N 1
ATOM 688 C CA . ARG A 1 89 ? -1.788 -8.488 14.837 1.00 88.81 89 ARG A CA 1
ATOM 689 C C . ARG A 1 89 ? -3.218 -8.944 14.521 1.00 88.81 89 ARG A C 1
ATOM 691 O O . ARG A 1 89 ? -3.419 -9.761 13.630 1.00 88.81 89 ARG A O 1
ATOM 698 N N . SER A 1 90 ? -4.219 -8.358 15.182 1.00 88.44 90 SER A N 1
ATOM 699 C CA . SER A 1 90 ? -5.645 -8.648 14.938 1.00 88.44 90 SER A CA 1
ATOM 700 C C . SER A 1 90 ? -6.080 -8.252 13.522 1.00 88.44 90 SER A C 1
ATOM 702 O O . SER A 1 90 ? -6.883 -8.947 12.898 1.00 88.44 90 SER A O 1
ATOM 704 N N . PHE A 1 91 ? -5.527 -7.159 12.984 1.00 89.94 91 PHE A N 1
ATOM 705 C CA . PHE A 1 91 ? -5.755 -6.747 11.597 1.00 89.94 91 PHE A CA 1
ATOM 706 C C . PHE A 1 91 ? -5.116 -7.719 10.600 1.00 89.94 91 PHE A C 1
ATOM 708 O O . PHE A 1 91 ? -5.789 -8.142 9.662 1.00 89.94 91 PHE A O 1
ATOM 715 N N . SER A 1 92 ? -3.853 -8.098 10.820 1.00 91.88 92 SER A N 1
ATOM 716 C CA . SER A 1 92 ? -3.122 -9.056 9.978 1.00 91.88 92 SER A CA 1
ATOM 717 C C . SER A 1 92 ? -3.845 -10.407 9.892 1.00 91.88 92 SER A C 1
ATOM 719 O O . SER A 1 92 ? -4.102 -10.909 8.797 1.00 91.88 92 SER A O 1
ATOM 721 N N . GLU A 1 93 ? -4.273 -10.940 11.042 1.00 91.25 93 GLU A N 1
ATOM 722 C CA . GLU A 1 93 ? -4.983 -12.221 11.140 1.00 91.25 93 GLU A CA 1
ATOM 723 C C . GLU A 1 93 ? -6.371 -12.177 10.478 1.00 91.25 93 GLU A C 1
ATOM 725 O O . GLU A 1 93 ? -6.741 -13.104 9.762 1.00 91.25 93 GLU A O 1
ATOM 730 N N . LYS A 1 94 ? -7.151 -11.102 10.665 1.00 90.44 94 LYS A N 1
ATOM 731 C CA . LYS A 1 94 ? -8.503 -10.999 10.080 1.00 90.44 94 LYS A CA 1
ATOM 732 C C . LYS A 1 94 ? -8.517 -10.701 8.584 1.00 90.44 94 LYS A C 1
ATOM 734 O O . LYS A 1 94 ? -9.493 -11.041 7.919 1.00 90.44 94 LYS A O 1
ATOM 739 N N . LEU A 1 95 ? -7.491 -10.022 8.071 1.00 89.50 95 LEU A N 1
ATOM 740 C CA . LEU A 1 95 ? -7.365 -9.715 6.644 1.00 89.50 95 LEU A CA 1
ATOM 7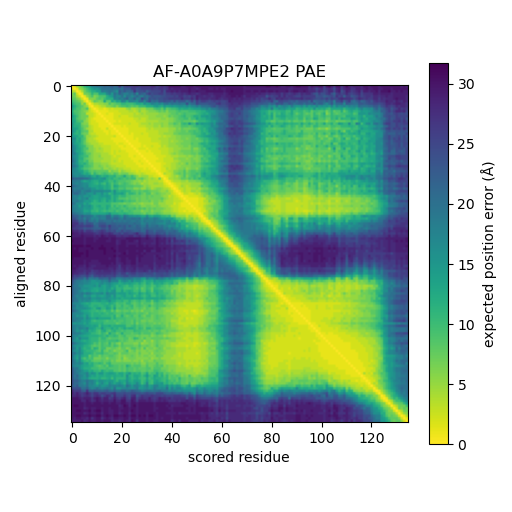41 C C . LEU A 1 95 ? -6.655 -10.827 5.864 1.00 89.50 95 LEU A C 1
ATOM 743 O O . LEU A 1 95 ? -6.662 -10.769 4.638 1.00 89.50 95 LEU A O 1
ATOM 747 N N . ASP A 1 96 ? -6.088 -11.823 6.554 1.00 91.62 96 ASP A N 1
ATOM 748 C CA . ASP A 1 96 ? -5.302 -12.918 5.968 1.00 91.62 96 ASP A CA 1
ATOM 749 C C . ASP A 1 96 ? -4.110 -12.406 5.134 1.00 91.62 96 ASP A C 1
ATOM 751 O O . ASP A 1 96 ? -3.775 -12.918 4.065 1.00 91.62 96 ASP A O 1
ATOM 755 N N . VAL A 1 97 ? -3.465 -11.334 5.613 1.00 93.12 97 VAL A N 1
ATOM 756 C CA . VAL A 1 97 ? -2.299 -10.723 4.957 1.00 93.12 97 VAL A CA 1
ATOM 757 C C . VAL A 1 97 ? -1.152 -10.608 5.963 1.00 93.12 97 VAL A C 1
ATOM 759 O O . VAL A 1 97 ? -0.987 -9.558 6.577 1.00 93.12 97 VAL A O 1
ATOM 762 N N . PRO A 1 98 ? -0.294 -11.635 6.107 1.00 90.19 98 PRO A N 1
ATOM 763 C CA . PRO A 1 98 ? 0.785 -11.619 7.100 1.00 90.19 98 PRO A CA 1
ATOM 764 C C . PRO A 1 98 ? 1.819 -10.512 6.845 1.00 90.19 98 PRO A C 1
ATOM 766 O O . PRO A 1 98 ? 2.373 -9.942 7.779 1.00 90.19 98 PRO A O 1
ATOM 769 N N . ALA A 1 99 ? 2.046 -10.147 5.578 1.00 91.50 99 ALA A N 1
ATOM 770 C CA . ALA A 1 99 ? 2.943 -9.047 5.216 1.00 91.50 99 ALA A CA 1
ATOM 771 C C . ALA A 1 99 ? 2.449 -7.669 5.705 1.00 91.50 99 ALA A C 1
ATOM 773 O O . ALA A 1 99 ? 3.236 -6.726 5.763 1.00 91.50 99 ALA A O 1
ATOM 774 N N . LEU A 1 100 ? 1.161 -7.545 6.052 1.00 92.62 100 LEU A N 1
ATOM 775 C CA . LEU A 1 100 ? 0.555 -6.294 6.501 1.00 92.62 100 LEU A CA 1
ATOM 776 C C . LEU A 1 100 ? 1.040 -5.883 7.893 1.00 92.62 100 LEU A C 1
ATOM 778 O O . LEU A 1 100 ? 1.079 -4.693 8.180 1.00 92.62 100 LEU A O 1
ATOM 782 N N . GLU A 1 101 ? 1.428 -6.838 8.739 1.00 92.75 101 GLU A N 1
ATOM 783 C CA . GLU A 1 101 ? 1.845 -6.579 10.122 1.00 92.75 101 GLU A CA 1
ATOM 784 C C . GLU A 1 101 ? 3.006 -5.573 10.175 1.00 92.75 101 GLU A C 1
ATOM 786 O O . GLU A 1 101 ? 2.878 -4.493 10.746 1.00 92.75 101 GLU A O 1
ATOM 791 N N . ILE A 1 102 ? 4.093 -5.872 9.460 1.00 93.75 102 ILE A N 1
ATOM 792 C CA . ILE A 1 102 ? 5.303 -5.037 9.406 1.00 93.75 102 ILE A CA 1
ATOM 793 C C . ILE A 1 102 ? 5.013 -3.674 8.757 1.00 93.75 102 ILE A C 1
ATOM 795 O O . ILE A 1 102 ? 5.541 -2.642 9.174 1.00 93.75 102 ILE A O 1
ATOM 799 N N . GLU A 1 103 ? 4.171 -3.655 7.721 1.00 94.50 103 GLU A N 1
ATOM 800 C CA . GLU A 1 103 ? 3.793 -2.419 7.030 1.00 94.50 103 GLU A CA 1
ATOM 801 C C . GLU A 1 103 ? 2.963 -1.496 7.937 1.00 94.50 103 GLU A C 1
ATOM 803 O O . GLU A 1 103 ? 3.186 -0.284 7.935 1.00 94.50 103 GLU A O 1
ATOM 808 N N . LEU A 1 104 ? 2.060 -2.055 8.751 1.00 93.00 104 LEU A N 1
ATOM 809 C CA . LEU A 1 104 ? 1.274 -1.304 9.730 1.00 93.00 104 LEU A CA 1
ATOM 810 C C . LEU A 1 104 ? 2.142 -0.770 10.869 1.00 93.00 104 LEU A C 1
ATOM 812 O O . LEU A 1 104 ? 1.994 0.394 11.230 1.00 93.00 104 LEU A O 1
ATOM 816 N N . GLU A 1 105 ? 3.070 -1.566 11.403 1.00 93.69 105 GLU A N 1
ATOM 817 C CA . GLU A 1 105 ? 4.012 -1.088 12.424 1.00 93.69 1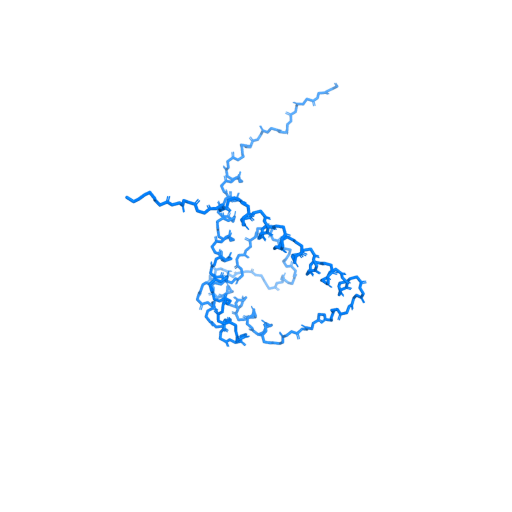05 GLU A CA 1
ATOM 818 C C . GLU A 1 105 ? 4.848 0.088 11.911 1.00 93.69 105 GLU A C 1
ATOM 820 O O . GLU A 1 105 ? 4.975 1.112 12.586 1.00 93.69 105 GLU A O 1
ATOM 825 N N . ARG A 1 106 ? 5.361 -0.013 10.676 1.00 94.44 106 ARG A N 1
ATOM 826 C CA . ARG A 1 106 ? 6.102 1.084 10.045 1.00 94.44 106 ARG A CA 1
ATOM 827 C C . ARG A 1 106 ? 5.225 2.320 9.851 1.00 94.44 106 ARG A C 1
ATOM 829 O O . ARG A 1 106 ? 5.700 3.430 10.072 1.00 94.44 106 ARG A O 1
ATOM 836 N N . ALA A 1 107 ? 3.974 2.143 9.428 1.00 93.56 107 ALA A N 1
ATOM 837 C CA . ALA A 1 107 ? 3.042 3.247 9.221 1.00 93.56 107 ALA A CA 1
ATOM 838 C C . ALA A 1 107 ? 2.698 3.965 10.535 1.00 93.56 107 ALA A C 1
ATOM 840 O O . ALA A 1 107 ? 2.721 5.192 10.570 1.00 93.56 107 ALA A O 1
ATOM 841 N N . ILE A 1 108 ? 2.448 3.222 11.620 1.00 92.62 108 ILE A N 1
ATOM 842 C CA . ILE A 1 108 ? 2.212 3.796 12.955 1.00 92.62 108 ILE A CA 1
ATOM 843 C C . ILE A 1 108 ? 3.415 4.641 13.372 1.00 92.62 108 ILE A C 1
ATOM 845 O O . ILE A 1 108 ? 3.251 5.815 13.696 1.00 92.62 108 ILE A O 1
ATOM 849 N N . TRP A 1 109 ? 4.625 4.088 13.257 1.00 93.50 109 TRP A N 1
ATOM 850 C CA . TRP A 1 109 ? 5.848 4.814 13.587 1.00 93.50 109 TRP A CA 1
ATOM 851 C C . TRP A 1 109 ? 6.008 6.099 12.757 1.00 93.50 109 TRP A C 1
ATOM 853 O O . TRP A 1 109 ? 6.363 7.145 13.292 1.00 93.50 109 TRP A O 1
ATOM 863 N N . GLN A 1 110 ? 5.704 6.057 11.454 1.00 93.44 110 GLN A N 1
ATOM 864 C CA . GLN A 1 110 ? 5.762 7.238 10.584 1.00 93.44 110 GLN A CA 1
ATOM 865 C C . GLN A 1 110 ? 4.798 8.344 11.031 1.00 93.44 110 GLN A C 1
ATOM 867 O O . GLN A 1 110 ? 5.180 9.513 11.026 1.00 93.44 110 GLN A O 1
ATOM 872 N N . VAL A 1 111 ? 3.575 7.984 11.426 1.00 92.06 111 VAL A N 1
ATOM 873 C CA . VAL A 1 111 ? 2.566 8.952 11.873 1.00 92.06 111 VAL A CA 1
ATOM 874 C C . VAL A 1 111 ? 2.920 9.520 13.247 1.00 92.06 111 VAL A C 1
ATOM 876 O O . VAL A 1 111 ? 2.850 10.729 13.433 1.00 92.06 111 VAL A O 1
ATOM 879 N N . GLU A 1 112 ? 3.384 8.695 14.189 1.00 90.69 112 GLU A N 1
ATOM 880 C CA . GLU A 1 112 ? 3.852 9.170 15.500 1.00 90.69 112 GLU A CA 1
ATOM 881 C C . GLU A 1 112 ? 4.992 10.190 15.367 1.00 90.69 112 GLU A C 1
ATOM 883 O O . GLU A 1 112 ? 4.993 11.223 16.039 1.00 90.69 112 GLU A O 1
ATOM 888 N N . GLN A 1 113 ? 5.947 9.934 14.466 1.00 92.56 113 GLN A N 1
ATOM 889 C CA . GLN A 1 113 ? 7.029 10.877 14.180 1.00 92.56 113 GLN A CA 1
ATOM 890 C C . GLN A 1 113 ? 6.525 12.159 13.504 1.00 92.56 113 GLN A C 1
ATOM 892 O O . GLN A 1 113 ? 7.010 13.243 13.830 1.00 92.56 113 GLN A O 1
ATOM 897 N N . ALA A 1 114 ? 5.563 12.057 12.581 1.00 90.81 114 ALA A N 1
ATOM 898 C CA . ALA A 1 114 ? 4.978 13.216 11.908 1.00 90.81 114 ALA A CA 1
ATOM 899 C C . ALA A 1 114 ? 4.245 14.135 12.899 1.00 90.81 114 ALA A C 1
ATOM 901 O O . ALA A 1 114 ? 4.555 15.324 12.954 1.00 90.81 114 ALA A O 1
ATOM 902 N N . ILE A 1 115 ? 3.384 13.567 13.751 1.00 89.56 115 ILE A N 1
ATOM 903 C CA . ILE A 1 115 ? 2.661 14.298 14.802 1.00 89.56 115 ILE A CA 1
ATOM 904 C C . ILE A 1 115 ? 3.652 14.936 15.788 1.00 89.56 115 ILE A C 1
ATOM 906 O O . ILE A 1 115 ? 3.530 16.108 16.140 1.00 89.56 115 ILE A O 1
ATOM 910 N N . GLY A 1 116 ? 4.686 14.199 16.210 1.00 87.56 116 GLY A N 1
ATOM 911 C CA . GLY A 1 116 ? 5.716 14.731 17.107 1.00 87.56 116 GLY A CA 1
ATOM 912 C C . GLY A 1 116 ? 6.493 15.914 16.515 1.00 87.56 116 GLY A C 1
ATOM 913 O O . GLY A 1 116 ? 6.854 16.837 17.247 1.00 87.56 116 GLY A O 1
ATOM 914 N N . LYS A 1 117 ? 6.733 15.909 15.199 1.00 90.19 117 LYS A N 1
ATOM 915 C CA . LYS A 1 117 ? 7.391 17.006 14.477 1.00 90.19 117 LYS A CA 1
ATOM 916 C C . LYS A 1 117 ? 6.480 18.224 14.347 1.00 90.19 117 LYS A C 1
ATOM 918 O O . LYS A 1 117 ? 6.942 19.333 14.591 1.00 90.19 117 LYS A O 1
ATOM 923 N N . GLU A 1 118 ? 5.206 18.020 14.025 1.00 86.38 118 GLU A N 1
ATOM 924 C CA . GLU A 1 118 ? 4.212 19.094 13.922 1.00 86.38 118 GLU A CA 1
ATOM 925 C C . GLU A 1 118 ? 4.061 19.844 15.254 1.00 86.38 118 GLU A C 1
ATOM 927 O O . GLU A 1 118 ? 4.178 21.066 15.291 1.00 86.38 118 GLU A O 1
ATOM 932 N N . ILE A 1 119 ? 3.962 19.117 16.374 1.00 84.06 119 ILE A N 1
ATOM 933 C CA . ILE A 1 119 ? 3.889 19.710 17.721 1.00 84.06 119 ILE A CA 1
ATOM 934 C C . ILE A 1 119 ? 5.137 20.559 18.041 1.00 84.06 119 ILE A C 1
ATOM 936 O O . ILE A 1 119 ? 5.038 21.614 18.673 1.00 84.06 119 ILE A O 1
ATOM 940 N N . GLN A 1 120 ? 6.326 20.127 17.609 1.00 81.44 120 GLN A N 1
ATOM 941 C CA . GLN A 1 120 ? 7.570 20.883 17.809 1.00 81.44 120 GLN A CA 1
ATOM 942 C C . GLN A 1 120 ? 7.667 22.119 16.901 1.00 81.44 120 GLN A C 1
ATOM 944 O O . GLN A 1 120 ? 8.199 23.150 17.321 1.00 81.44 120 GLN A O 1
ATOM 949 N N . GLU A 1 121 ? 7.159 22.044 15.671 1.00 80.31 121 GLU A N 1
ATOM 950 C CA . GLU A 1 121 ? 7.106 23.174 14.736 1.00 80.31 121 GLU A CA 1
ATOM 951 C C . GLU A 1 121 ? 6.091 24.237 15.190 1.00 80.31 121 GLU A C 1
ATOM 953 O O . GLU A 1 121 ? 6.394 25.431 15.149 1.00 80.31 121 GLU A O 1
ATOM 958 N N . GLU A 1 122 ? 4.936 23.832 15.725 1.00 72.69 122 GLU A N 1
ATOM 959 C CA . GLU A 1 122 ? 3.969 24.758 16.326 1.00 72.69 122 GLU A CA 1
ATOM 960 C C . GLU A 1 122 ? 4.507 25.418 17.607 1.00 72.69 122 GLU A C 1
ATOM 962 O O . GLU A 1 122 ? 4.319 26.619 17.807 1.00 72.69 122 GLU A O 1
ATOM 967 N N . GLY A 1 123 ? 5.243 24.679 18.446 1.00 63.72 123 GLY A N 1
ATOM 968 C CA . GLY A 1 123 ? 5.852 25.209 19.673 1.00 63.72 123 GLY A CA 1
ATOM 969 C C . GLY A 1 123 ? 7.064 26.129 19.461 1.00 63.72 123 GLY A C 1
ATOM 970 O O . GLY A 1 123 ? 7.457 26.844 20.383 1.00 63.72 123 GLY A O 1
ATOM 971 N N . SER A 1 124 ? 7.665 26.132 18.266 1.00 57.59 124 SER A N 1
ATOM 972 C CA . SER A 1 124 ? 8.858 26.929 17.936 1.00 57.59 124 SER A CA 1
ATOM 973 C C . SER A 1 124 ? 8.566 28.176 17.093 1.00 57.59 124 SER A C 1
ATOM 975 O O . SER A 1 124 ? 9.474 28.976 16.852 1.00 57.59 124 SER A O 1
ATOM 977 N N . LYS A 1 125 ? 7.308 28.404 16.690 1.00 47.72 125 LYS A N 1
ATOM 978 C CA . LYS A 1 125 ? 6.886 29.626 15.992 1.00 47.72 125 LYS A CA 1
ATOM 979 C C . LYS A 1 125 ? 6.705 30.774 17.008 1.00 47.72 125 LYS A C 1
ATOM 981 O O . LYS A 1 125 ? 5.795 30.707 17.833 1.00 47.72 125 LYS A O 1
ATOM 986 N N . PRO A 1 126 ? 7.540 31.834 16.996 1.00 51.72 126 PRO A N 1
ATOM 987 C CA . PRO A 1 126 ? 7.402 32.932 17.950 1.00 51.72 126 PRO A CA 1
ATOM 988 C C . PRO A 1 126 ? 6.080 33.696 17.732 1.00 51.72 126 PRO A C 1
ATOM 990 O O . PRO A 1 126 ? 5.703 33.949 16.582 1.00 51.72 126 PRO A O 1
ATOM 993 N N . PRO A 1 127 ? 5.373 34.106 18.804 1.00 48.91 127 PRO A N 1
ATOM 994 C CA . PRO A 1 127 ? 4.189 34.946 18.688 1.00 48.91 127 PRO A CA 1
ATOM 995 C C . PRO A 1 127 ? 4.613 36.374 18.320 1.00 48.91 127 PRO A C 1
ATOM 997 O O . PRO A 1 127 ? 5.113 37.116 19.160 1.00 48.91 127 PRO A O 1
ATOM 1000 N N . GLY A 1 128 ? 4.404 36.766 17.063 1.00 53.91 128 GLY A N 1
ATOM 1001 C CA . GLY A 1 128 ? 4.507 38.165 16.637 1.00 53.91 128 GLY A CA 1
ATOM 1002 C C . GLY A 1 128 ? 5.399 38.393 15.423 1.00 53.91 128 GLY A C 1
ATOM 1003 O O . GLY A 1 128 ? 6.530 38.845 15.553 1.00 53.91 128 GLY A O 1
ATOM 1004 N N . ALA A 1 129 ? 4.859 38.147 14.232 1.00 49.62 129 ALA A N 1
ATOM 1005 C CA . ALA A 1 129 ? 5.356 38.749 12.993 1.00 49.62 129 ALA A CA 1
ATOM 1006 C C . ALA A 1 129 ? 4.202 38.978 12.002 1.00 49.62 129 ALA A C 1
ATOM 1008 O O . ALA A 1 129 ? 4.329 38.712 10.816 1.00 49.62 129 ALA A O 1
ATOM 1009 N N . GLU A 1 130 ? 3.056 39.452 12.493 1.00 53.81 130 GLU A N 1
ATOM 1010 C CA . GLU A 1 130 ? 1.990 39.995 11.646 1.00 53.81 130 GLU A CA 1
ATOM 1011 C C . GLU A 1 130 ? 1.436 41.265 12.296 1.00 53.81 130 GLU A C 1
ATOM 1013 O O . GLU A 1 130 ? 0.397 41.256 12.951 1.00 53.81 130 GLU A O 1
AT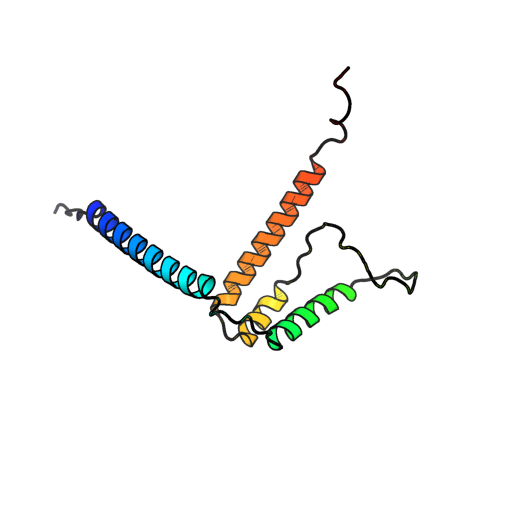OM 1018 N N . LYS A 1 131 ? 2.191 42.358 12.175 1.00 52.12 131 LYS A N 1
ATOM 1019 C CA . LYS A 1 131 ? 1.696 43.736 12.054 1.00 52.12 131 LYS A CA 1
ATOM 1020 C C . LYS A 1 131 ? 2.881 44.632 11.691 1.00 52.12 131 LYS A C 1
ATOM 1022 O O . LYS A 1 131 ? 3.970 44.433 12.206 1.00 52.12 131 LYS A O 1
ATOM 1027 N N . GLU A 1 132 ? 2.611 45.592 10.810 1.00 52.28 132 GLU A N 1
ATOM 1028 C CA . GLU A 1 132 ? 3.523 46.608 10.255 1.00 52.28 132 GLU A CA 1
ATOM 1029 C C . GLU A 1 132 ? 4.399 46.177 9.071 1.00 52.28 132 GLU A C 1
ATOM 1031 O O . GLU A 1 132 ? 5.536 45.734 9.203 1.00 52.28 132 GLU A O 1
ATOM 1036 N N . LYS A 1 133 ? 3.847 46.380 7.872 1.00 47.19 133 LYS A N 1
ATOM 1037 C CA . LYS A 1 133 ? 4.225 47.469 6.951 1.00 47.19 133 LYS A CA 1
ATOM 1038 C C . LYS A 1 133 ? 3.130 47.596 5.888 1.00 47.19 133 LYS A C 1
ATOM 1040 O O . LYS A 1 133 ? 2.605 46.578 5.459 1.00 47.19 133 LYS A O 1
ATOM 1045 N N . GLU A 1 134 ? 2.777 48.737 5.329 1.00 55.56 134 GLU A N 1
ATOM 1046 C CA . GLU A 1 134 ? 2.804 50.160 5.669 1.00 55.56 134 GLU A CA 1
ATOM 1047 C C . GLU A 1 134 ? 2.005 50.814 4.523 1.00 55.56 134 GLU A C 1
ATOM 1049 O O . GLU A 1 134 ? 1.958 50.265 3.420 1.00 55.56 134 GLU A O 1
ATOM 1054 N N . SER A 1 135 ? 1.327 51.904 4.876 1.00 47.84 135 SER A N 1
ATOM 1055 C CA . SER A 1 135 ? 0.785 53.015 4.082 1.00 47.84 135 SER A CA 1
ATOM 1056 C C . SER A 1 135 ? 1.116 53.114 2.591 1.00 47.84 135 SER A C 1
ATOM 1058 O O . SER A 1 135 ? 2.301 52.975 2.215 1.00 47.84 135 SER A O 1
#

Organism: NCBI:txid1623583

InterPro domains:
  IPR018786 Mitochondrial K+-H+ exchange-related [PF10173] (5-34)
  IPR018786 Mitochondrial K+-H+ exchange-related [PTHR28062] (5-118)

Radius of gyration: 25.42 Å; Cα contacts (8 Å, |Δi|>4): 28; chains: 1; bounding box: 72×68×53 Å

Foldseek 3Di:
DDDPPPPVVVVVVVVVVVVVVVVVVVVVVVVVCVVVVVDDDDDDVLVVVLLVVQVVVVVPPDDDDDDDDDPDDDDPPQDDDSDDLVCLVVVCVSVVNVVSSVVVVVVSVVVVVVSVVVVVVVVPDDPDDPDDDDD